Protein AF-A0A965MIR8-F1 (afdb_monomer)

Nearest PDB structures (foldseek):
  7z8e-assembly1_A  TM=8.044E-01  e=3.300E-01  Sinorhizobium meliloti
  1iej-assembly1_A  TM=6.767E-01  e=8.923E-01  Gallus gallus
  1b0a-assembly1_A  TM=5.940E-01  e=1.467E+00  Escherichia coli K-12
  7yhj-assembly1_E  TM=5.307E-01  e=1.949E+00  Escherichia coli
  7yhj-assembly2_D-2  TM=3.802E-01  e=6.522E+00  Escherichia coli

pLDDT: mean 95.67, std 5.04, 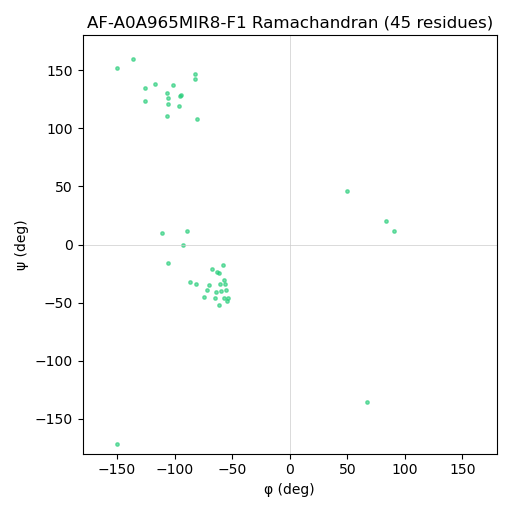range [76.06, 98.62]

Solvent-accessible surface area (backbone atoms only — not comparable to full-atom values): 2773 Å² total; per-residue (Å²): 127,55,77,46,77,47,76,32,41,37,71,76,51,39,69,65,45,51,64,53,50,50,55,40,38,77,72,60,36,48,69,48,77,47,84,38,64,51,26,72,32,69,95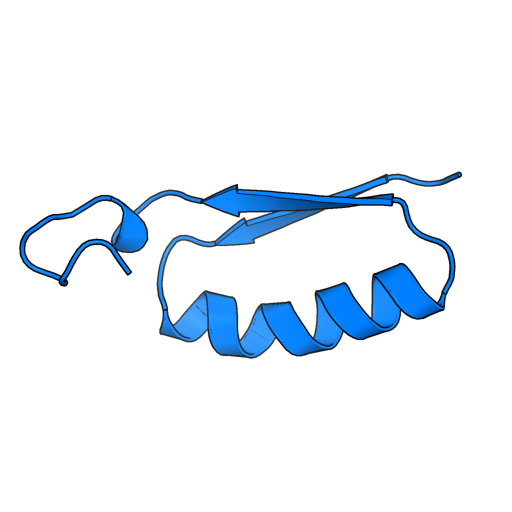,64,68,55,87

Foldseek 3Di:
DAEDEAEDADPVVCVVCVVVQVVCVVVPYHYYYDYHHPCCDVVNPVD

Radius of gyration: 11.83 Å; Cα contacts (8 Å, |Δi|>4): 67; chains: 1; bounding box: 23×15×30 Å

Sequence (47 aa):
MKKLLFVTGTRADFGKLEPLAVAARDHGFDVSFWVTGMHMMERYGLT

Mean predicted aligned error: 2.57 Å

Secondary structure (DSSP, 8-state):
--EEEEEESSHHHHHHHHHHHHHHHHTT-EEEEEE-GGGG-GGGT--

Structure (mmCIF, N/CA/C/O backbone):
data_AF-A0A965MIR8-F1
#
_entry.id   AF-A0A965MIR8-F1
#
loop_
_atom_site.group_PDB
_atom_site.id
_atom_site.type_symbol
_atom_site.label_atom_id
_atom_site.label_alt_id
_atom_site.label_comp_id
_atom_site.label_asym_id
_atom_site.label_entity_id
_atom_site.label_seq_id
_atom_site.pdbx_PDB_ins_code
_atom_site.Cartn_x
_atom_site.Cartn_y
_atom_site.Cartn_z
_atom_site.occupancy
_atom_site.B_iso_or_equiv
_atom_site.auth_seq_id
_atom_site.auth_comp_id
_atom_site.auth_asym_id
_atom_site.auth_atom_id
_atom_site.pdbx_PDB_model_num
ATOM 1 N N . MET A 1 1 ? -14.090 7.213 13.600 1.00 83.06 1 MET A N 1
ATOM 2 C CA . MET A 1 1 ? -13.487 6.175 12.737 1.00 83.06 1 MET A CA 1
ATOM 3 C C . MET A 1 1 ? -12.007 6.496 12.577 1.00 83.06 1 MET A C 1
ATOM 5 O O . MET A 1 1 ? -11.695 7.635 12.246 1.00 83.06 1 MET A O 1
ATOM 9 N N . LYS A 1 2 ? -11.100 5.576 12.932 1.00 96.50 2 LYS A N 1
ATOM 10 C CA . LYS A 1 2 ? -9.647 5.795 12.788 1.00 96.50 2 LYS A CA 1
ATOM 11 C C . LYS A 1 2 ? -9.232 5.486 11.349 1.00 96.50 2 LYS A C 1
ATOM 13 O O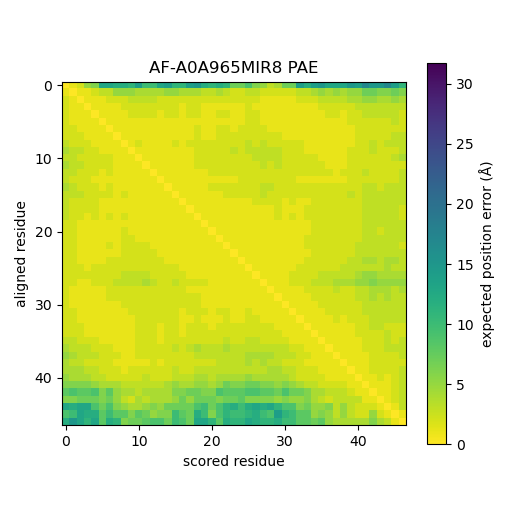 . LYS A 1 2 ? -9.765 4.546 10.768 1.00 96.50 2 LYS A O 1
ATOM 18 N N . LYS A 1 3 ? -8.299 6.266 10.802 1.00 98.31 3 LYS A N 1
ATOM 19 C CA . LYS A 1 3 ? -7.809 6.115 9.426 1.00 98.31 3 LYS A CA 1
ATOM 20 C C . LYS A 1 3 ? -6.463 5.397 9.406 1.00 98.31 3 LYS A C 1
ATOM 22 O O . LYS A 1 3 ? -5.603 5.713 10.226 1.00 98.31 3 LYS A O 1
ATOM 27 N N . LEU A 1 4 ? -6.289 4.466 8.473 1.00 98.38 4 LEU A N 1
ATOM 28 C CA . LEU A 1 4 ? -5.037 3.765 8.199 1.00 98.38 4 LEU A CA 1
ATOM 29 C C . LEU A 1 4 ? -4.683 3.918 6.717 1.00 98.38 4 LEU A C 1
ATOM 31 O O . LEU A 1 4 ? -5.465 3.560 5.837 1.00 98.38 4 LEU A O 1
ATOM 35 N N . LEU A 1 5 ? -3.489 4.450 6.460 1.00 98.31 5 LEU A N 1
ATOM 36 C CA . LEU A 1 5 ? -2.913 4.561 5.124 1.00 98.31 5 LEU A CA 1
ATOM 37 C C . LEU A 1 5 ? -1.808 3.515 4.968 1.00 98.31 5 LEU A C 1
ATOM 39 O O . LEU A 1 5 ? -0.821 3.544 5.703 1.00 98.31 5 LEU A O 1
ATOM 43 N N . PHE A 1 6 ? -1.956 2.630 3.989 1.00 98.44 6 PHE A N 1
ATOM 44 C CA . PHE A 1 6 ? -0.917 1.692 3.578 1.00 98.44 6 PHE A CA 1
ATOM 45 C C . PHE A 1 6 ? -0.144 2.282 2.401 1.00 98.44 6 PHE A C 1
ATOM 47 O O . PHE A 1 6 ? -0.741 2.683 1.407 1.00 98.44 6 PHE A O 1
ATOM 54 N N . VAL A 1 7 ? 1.183 2.328 2.488 1.00 98.19 7 VAL A N 1
ATOM 55 C CA . VAL A 1 7 ? 2.036 2.776 1.379 1.00 98.19 7 VAL A CA 1
ATOM 56 C C . VAL A 1 7 ? 2.702 1.552 0.769 1.00 98.19 7 VAL A C 1
ATOM 58 O O . VAL A 1 7 ? 3.346 0.789 1.486 1.00 98.19 7 VAL A O 1
ATOM 61 N N . THR A 1 8 ? 2.556 1.363 -0.540 1.00 98.31 8 THR A N 1
ATOM 62 C CA . THR A 1 8 ? 3.196 0.258 -1.261 1.00 98.31 8 THR A CA 1
ATOM 63 C C . THR A 1 8 ? 4.006 0.771 -2.441 1.00 98.31 8 THR A C 1
ATOM 65 O O . THR A 1 8 ? 3.558 1.631 -3.201 1.00 98.31 8 THR A O 1
ATOM 68 N N . GLY A 1 9 ? 5.224 0.244 -2.569 1.00 97.56 9 GLY A N 1
ATOM 69 C CA . GLY A 1 9 ? 6.146 0.552 -3.657 1.00 97.56 9 GLY A CA 1
ATOM 70 C C . GLY A 1 9 ? 6.282 -0.570 -4.685 1.00 97.56 9 GLY A C 1
ATOM 71 O O . GLY A 1 9 ? 6.845 -0.347 -5.754 1.00 97.56 9 GLY A O 1
ATOM 72 N N . THR A 1 10 ? 5.844 -1.789 -4.357 1.00 96.25 10 THR A N 1
ATOM 73 C CA . THR A 1 10 ? 6.106 -2.993 -5.152 1.00 96.25 10 THR A CA 1
ATOM 74 C C . THR A 1 10 ? 4.977 -4.015 -5.013 1.00 96.25 10 THR A C 1
ATOM 76 O O . THR A 1 10 ? 4.355 -4.130 -3.957 1.00 96.25 10 THR A O 1
ATOM 79 N N . ARG A 1 11 ? 4.766 -4.854 -6.038 1.00 95.69 11 ARG A N 1
ATOM 80 C CA . ARG A 1 11 ? 3.811 -5.979 -5.967 1.00 95.69 11 ARG A CA 1
ATOM 81 C C . ARG A 1 11 ? 4.101 -6.940 -4.805 1.00 95.69 11 ARG A C 1
ATOM 83 O O . ARG A 1 11 ? 3.174 -7.499 -4.225 1.00 95.69 11 ARG A O 1
ATOM 90 N N . ALA A 1 12 ? 5.377 -7.135 -4.465 1.00 95.88 12 ALA A N 1
ATOM 91 C CA . ALA A 1 12 ? 5.782 -8.015 -3.371 1.00 95.88 12 ALA A CA 1
ATOM 92 C C . ALA A 1 12 ? 5.402 -7.449 -1.994 1.00 95.88 12 ALA A C 1
ATOM 94 O O . ALA A 1 12 ? 5.045 -8.215 -1.098 1.00 95.88 12 ALA A O 1
ATOM 95 N N . ASP A 1 13 ? 5.460 -6.127 -1.829 1.00 96.62 13 ASP A N 1
ATOM 96 C CA . ASP A 1 13 ? 5.012 -5.462 -0.607 1.00 96.62 13 ASP A CA 1
ATOM 97 C C . ASP A 1 13 ? 3.488 -5.441 -0.538 1.00 96.62 13 ASP A C 1
ATOM 99 O O . ASP A 1 13 ? 2.927 -5.835 0.483 1.00 96.62 13 ASP A O 1
ATOM 103 N N . PHE A 1 14 ? 2.811 -5.098 -1.641 1.00 97.38 14 PHE A N 1
ATOM 104 C CA . PHE A 1 14 ? 1.349 -5.120 -1.708 1.00 97.38 14 PHE A CA 1
ATOM 105 C C . PHE A 1 14 ? 0.776 -6.478 -1.283 1.00 97.38 14 PHE A C 1
ATOM 107 O O . PHE A 1 14 ? -0.107 -6.515 -0.433 1.00 97.38 14 PHE A O 1
ATOM 114 N N . GLY A 1 15 ? 1.337 -7.593 -1.767 1.00 97.06 15 GLY A N 1
ATOM 115 C CA . GLY A 1 15 ? 0.868 -8.935 -1.394 1.00 97.06 15 GLY A CA 1
ATOM 116 C C . GLY A 1 15 ? 0.978 -9.261 0.104 1.00 97.06 15 GLY A C 1
ATOM 117 O O . GLY A 1 15 ? 0.229 -10.091 0.608 1.00 97.06 15 GLY A O 1
ATOM 118 N N . LYS A 1 16 ? 1.882 -8.601 0.841 1.00 96.94 16 LYS A N 1
ATOM 119 C CA . LYS A 1 16 ? 1.996 -8.737 2.306 1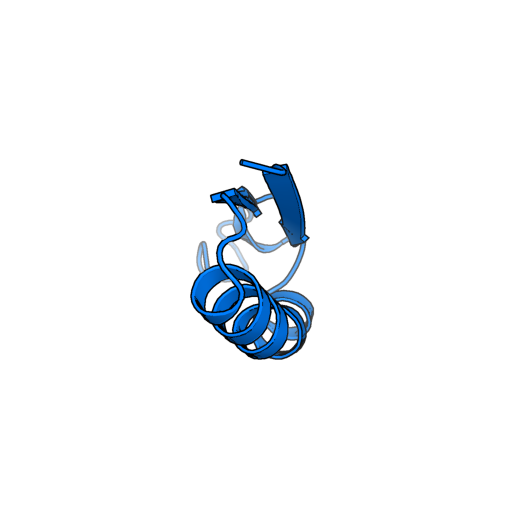.00 96.94 16 LYS A CA 1
ATOM 120 C C . LYS A 1 16 ? 1.069 -7.773 3.047 1.00 96.94 16 LYS A C 1
ATOM 122 O O . LYS A 1 16 ? 0.608 -8.088 4.141 1.00 96.94 16 LYS A O 1
ATOM 127 N N . LEU A 1 17 ? 0.831 -6.592 2.475 1.00 98.19 17 LEU A N 1
ATOM 128 C CA . LEU A 1 17 ? 0.016 -5.536 3.075 1.00 98.19 17 LEU A CA 1
ATOM 129 C C . LEU A 1 17 ? -1.485 -5.760 2.868 1.00 98.19 17 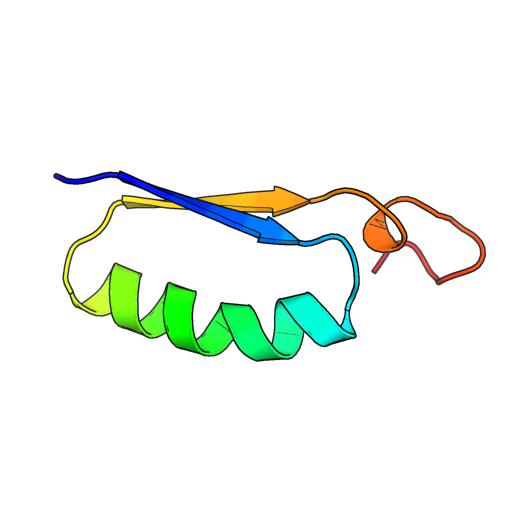LEU A C 1
ATOM 131 O O . LEU A 1 17 ? -2.263 -5.421 3.755 1.00 98.19 17 LEU A O 1
ATOM 135 N N . GLU A 1 18 ? -1.899 -6.341 1.742 1.00 98.19 18 GLU A N 1
ATOM 136 C CA . GLU A 1 18 ? -3.309 -6.578 1.416 1.00 98.19 18 GLU A CA 1
ATOM 137 C C . GLU A 1 18 ? -4.045 -7.373 2.516 1.00 98.19 18 GLU A C 1
ATOM 139 O O . GLU A 1 18 ? -5.078 -6.885 2.983 1.00 98.19 18 GLU A O 1
ATOM 144 N N . PRO A 1 19 ? -3.525 -8.503 3.044 1.00 98.50 19 PRO A N 1
ATOM 145 C CA . PRO A 1 19 ? -4.191 -9.210 4.141 1.00 98.50 19 PRO A CA 1
ATOM 146 C C . PRO A 1 19 ? -4.342 -8.366 5.417 1.00 98.50 19 PRO A C 1
ATOM 148 O O . PRO A 1 19 ? -5.348 -8.476 6.119 1.00 98.50 19 PRO A O 1
ATOM 151 N N . LEU A 1 20 ? -3.372 -7.491 5.716 1.00 98.44 20 LEU A N 1
ATOM 152 C CA . LEU A 1 20 ? -3.429 -6.590 6.874 1.00 98.44 20 LEU A CA 1
ATOM 153 C C . LEU A 1 20 ? -4.453 -5.470 6.671 1.00 98.44 20 LEU A C 1
ATOM 155 O O . LEU A 1 20 ? -5.174 -5.119 7.603 1.00 98.44 20 LEU A O 1
ATOM 159 N N . ALA A 1 21 ? -4.538 -4.926 5.458 1.00 98.38 21 ALA A N 1
ATOM 160 C CA . ALA A 1 21 ? -5.525 -3.923 5.084 1.00 98.38 21 ALA A CA 1
ATOM 161 C C . ALA A 1 21 ? -6.954 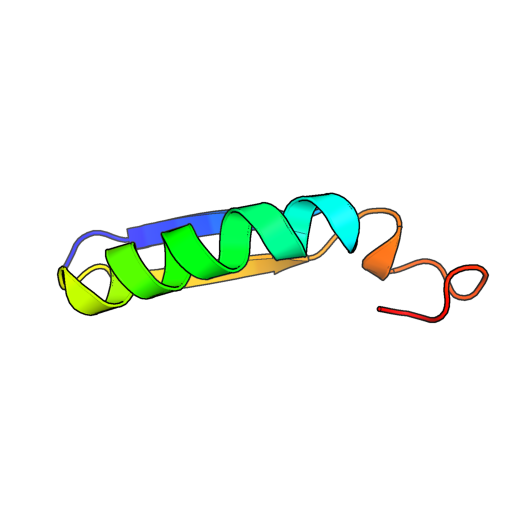-4.481 5.164 1.00 98.38 21 ALA A C 1
ATOM 163 O O . ALA A 1 21 ? -7.845 -3.809 5.685 1.00 98.38 21 ALA A O 1
ATOM 164 N N . VAL A 1 22 ? -7.158 -5.730 4.724 1.00 98.56 22 VAL A N 1
ATOM 165 C CA . VAL A 1 22 ? -8.431 -6.454 4.874 1.00 98.56 22 VAL A CA 1
ATOM 166 C C . VAL A 1 22 ? -8.782 -6.625 6.350 1.00 98.56 22 VAL A C 1
ATOM 168 O O . VAL A 1 22 ? -9.856 -6.200 6.770 1.00 98.56 22 VAL A O 1
ATOM 171 N N . ALA A 1 23 ? -7.857 -7.147 7.160 1.00 98.62 23 ALA A N 1
ATOM 172 C CA . ALA A 1 23 ? -8.089 -7.322 8.592 1.00 98.62 23 ALA A CA 1
ATOM 173 C C . ALA A 1 23 ? -8.396 -5.989 9.299 1.00 98.62 23 ALA A C 1
ATOM 175 O O . ALA A 1 23 ? -9.285 -5.930 10.147 1.00 98.62 23 ALA A O 1
ATOM 176 N N . ALA A 1 24 ? -7.703 -4.907 8.936 1.00 98.38 24 ALA A N 1
ATOM 177 C CA . ALA A 1 24 ? -7.948 -3.575 9.477 1.00 98.38 24 ALA A CA 1
ATOM 178 C C . ALA A 1 24 ? -9.337 -3.041 9.097 1.00 98.38 24 ALA A C 1
ATOM 180 O O . ALA A 1 24 ? -10.066 -2.551 9.959 1.00 98.38 24 ALA A O 1
ATOM 181 N N . ARG A 1 25 ? -9.745 -3.172 7.832 1.00 98.25 25 ARG A N 1
ATOM 182 C CA . ARG A 1 25 ? -11.096 -2.796 7.395 1.00 98.25 25 ARG A CA 1
ATOM 183 C C . ARG A 1 25 ? -12.155 -3.546 8.203 1.00 98.25 25 ARG A C 1
ATOM 185 O O . ARG A 1 25 ? -13.092 -2.926 8.700 1.00 98.25 25 ARG A O 1
ATOM 192 N N . ASP A 1 26 ? -11.973 -4.851 8.386 1.00 98.50 26 ASP A N 1
ATOM 193 C CA . ASP A 1 26 ? -12.921 -5.705 9.110 1.00 98.50 26 ASP A CA 1
ATOM 194 C C . ASP A 1 26 ? -12.990 -5.360 10.614 1.00 98.50 26 ASP A C 1
ATOM 196 O O . ASP A 1 26 ? -14.007 -5.596 11.261 1.00 98.50 26 ASP A O 1
ATOM 200 N N . HIS A 1 27 ? -11.957 -4.705 11.158 1.00 98.12 27 HIS A N 1
ATOM 201 C CA . HIS A 1 27 ? -11.942 -4.125 12.510 1.00 98.12 27 HIS A CA 1
ATOM 202 C C . HIS A 1 27 ? -12.447 -2.667 12.573 1.00 98.12 27 HIS A C 1
ATOM 204 O O . HIS A 1 27 ? -12.292 -1.997 13.597 1.00 98.12 27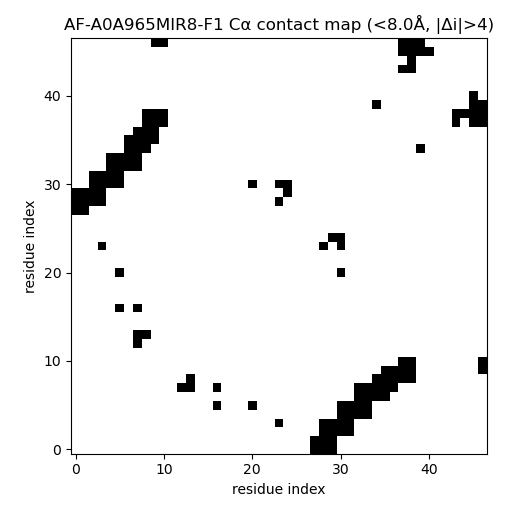 HIS A O 1
ATOM 210 N N . GLY A 1 28 ? -13.058 -2.150 11.502 1.00 98.06 28 GLY A N 1
ATOM 211 C CA . GLY A 1 28 ? -13.718 -0.840 11.489 1.00 98.06 28 GLY A CA 1
ATOM 212 C C . GLY A 1 28 ? -12.791 0.356 11.251 1.00 98.06 28 GLY A C 1
ATOM 213 O O . GLY A 1 28 ? -13.144 1.491 11.596 1.00 98.06 28 GLY A O 1
ATOM 214 N N . PHE A 1 29 ? -11.606 0.131 10.682 1.00 98.62 29 PHE A N 1
ATOM 215 C CA . PHE A 1 29 ? -10.735 1.214 10.227 1.00 98.62 29 PHE A CA 1
ATOM 216 C C . PHE A 1 29 ? -11.145 1.721 8.835 1.00 98.62 29 PHE A C 1
ATOM 218 O O . PHE A 1 29 ? -11.593 0.958 7.983 1.00 98.62 29 PHE A O 1
ATOM 225 N N . ASP A 1 30 ? -10.949 3.019 8.600 1.00 98.50 30 ASP A N 1
ATOM 226 C CA . ASP A 1 30 ? -10.997 3.629 7.266 1.00 98.50 30 ASP A CA 1
ATOM 227 C C . ASP A 1 30 ? -9.653 3.380 6.572 1.00 98.50 30 ASP A C 1
ATOM 229 O O . ASP A 1 30 ? -8.631 3.931 6.993 1.00 98.50 30 ASP A O 1
ATOM 233 N N . VAL A 1 31 ? -9.634 2.495 5.576 1.00 98.50 31 VAL A N 1
ATOM 234 C CA . VAL A 1 31 ? -8.403 1.994 4.952 1.00 98.50 31 VAL A CA 1
ATOM 235 C C . VAL A 1 31 ? -8.223 2.597 3.564 1.00 98.50 31 VAL A C 1
ATOM 237 O O . VAL A 1 31 ? -9.122 2.544 2.729 1.00 98.50 31 VAL A O 1
ATOM 240 N N . SER A 1 32 ? -7.029 3.121 3.294 1.00 98.31 32 SER A N 1
ATOM 241 C CA . SER A 1 32 ? -6.629 3.624 1.975 1.00 98.31 32 SER A CA 1
ATOM 242 C C . SER A 1 32 ? -5.214 3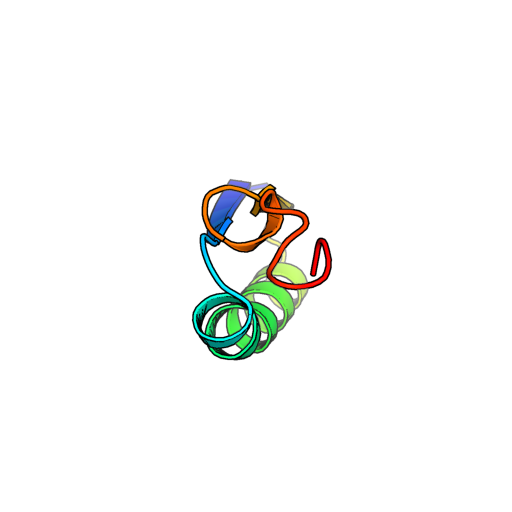.176 1.613 1.00 98.31 32 SER A C 1
ATOM 244 O O . SER A 1 32 ? -4.421 2.821 2.489 1.00 98.31 32 SER A O 1
ATOM 246 N N . PHE A 1 33 ? -4.901 3.201 0.317 1.00 98.12 33 PHE A N 1
ATOM 247 C CA . PHE A 1 33 ? -3.578 2.884 -0.213 1.00 98.12 33 PHE A CA 1
ATOM 248 C C . PHE A 1 33 ? -2.958 4.095 -0.910 1.00 98.12 33 PHE A C 1
ATOM 250 O O . PHE A 1 33 ? -3.618 4.777 -1.691 1.00 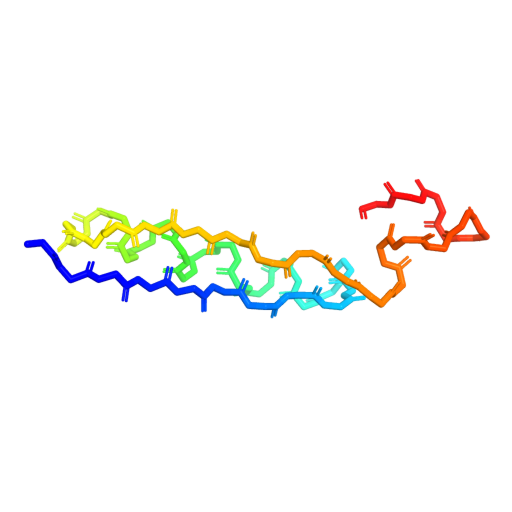98.12 33 PHE A O 1
ATOM 257 N N . TRP A 1 34 ? -1.667 4.311 -0.671 1.00 98.19 34 TRP A N 1
ATOM 258 C CA . TRP A 1 34 ? -0.813 5.163 -1.486 1.00 98.19 34 TRP A CA 1
ATOM 259 C C . TRP A 1 34 ? 0.119 4.282 -2.312 1.00 98.19 34 TRP A C 1
ATOM 261 O O . TRP A 1 34 ? 1.019 3.628 -1.777 1.00 98.19 34 TRP A O 1
ATOM 271 N N . VAL A 1 35 ? -0.106 4.268 -3.622 1.00 97.06 35 VAL A N 1
ATOM 272 C CA . VAL A 1 35 ? 0.667 3.466 -4.571 1.00 97.06 35 VAL A CA 1
ATOM 273 C C . VAL A 1 35 ? 1.786 4.325 -5.154 1.00 97.06 35 VAL A C 1
ATOM 275 O O . VAL A 1 35 ? 1.558 5.449 -5.598 1.00 97.06 35 VAL A O 1
ATOM 278 N N . THR A 1 36 ? 3.016 3.820 -5.105 1.00 96.56 36 THR A N 1
ATOM 279 C CA . THR A 1 36 ? 4.211 4.515 -5.602 1.00 96.56 36 THR A CA 1
ATOM 280 C C . THR A 1 36 ? 5.267 3.511 -6.085 1.00 96.56 36 THR A C 1
ATOM 282 O O . THR A 1 36 ? 5.011 2.312 -6.169 1.00 96.56 36 THR A O 1
ATOM 285 N N . GLY A 1 37 ? 6.472 3.979 -6.408 1.00 95.81 37 GLY A N 1
ATOM 286 C CA . GLY A 1 37 ? 7.624 3.129 -6.703 1.00 95.81 37 GLY A CA 1
ATOM 287 C C . GLY A 1 37 ? 7.470 2.313 -7.988 1.00 95.81 37 GLY A C 1
ATOM 288 O O . GLY A 1 37 ? 7.053 2.833 -9.022 1.00 95.81 37 GLY A O 1
ATOM 289 N N . MET A 1 38 ? 7.828 1.028 -7.923 1.00 96.56 38 MET A N 1
ATOM 290 C CA . MET A 1 38 ? 7.833 0.111 -9.067 1.00 96.56 38 MET A CA 1
ATOM 291 C C . MET A 1 38 ? 6.443 -0.112 -9.671 1.00 96.56 38 MET A C 1
ATOM 293 O O . MET A 1 38 ? 6.366 -0.399 -10.862 1.00 96.56 38 MET A O 1
ATOM 297 N N . HIS A 1 39 ? 5.369 0.091 -8.899 1.00 95.62 39 HIS A N 1
ATOM 298 C CA . HIS A 1 39 ? 3.992 0.081 -9.405 1.00 95.62 39 HIS A CA 1
ATOM 299 C C . HIS A 1 39 ? 3.760 1.108 -10.525 1.00 95.62 39 HIS A C 1
ATOM 301 O O . HIS A 1 39 ? 2.974 0.883 -11.433 1.00 95.62 39 HIS A O 1
ATOM 307 N N . MET A 1 40 ? 4.485 2.230 -10.506 1.00 95.06 40 MET A N 1
ATOM 308 C CA . MET A 1 40 ? 4.318 3.314 -11.483 1.00 95.06 40 MET A CA 1
ATOM 309 C C . MET A 1 40 ? 5.253 3.180 -12.694 1.00 95.06 40 MET A C 1
ATOM 311 O O . MET A 1 40 ? 5.252 4.034 -13.578 1.00 95.06 40 MET A O 1
ATOM 315 N N . MET A 1 41 ? 6.097 2.144 -12.730 1.00 95.12 41 MET A N 1
ATOM 316 C CA . MET A 1 41 ? 7.101 1.965 -13.776 1.00 95.12 41 MET A CA 1
ATOM 317 C C . MET A 1 41 ? 6.583 1.028 -14.868 1.00 95.12 41 MET A C 1
ATOM 319 O O . MET A 1 41 ? 6.365 -0.160 -14.632 1.00 95.12 41 MET A O 1
ATOM 323 N N . GLU A 1 42 ? 6.482 1.535 -16.097 1.00 92.19 42 GLU A N 1
ATOM 324 C CA . GLU A 1 42 ? 5.987 0.773 -17.255 1.00 92.19 42 GLU A CA 1
ATOM 325 C C . GLU A 1 42 ? 6.759 -0.534 -17.484 1.00 92.19 42 GLU A C 1
ATOM 327 O O . GLU A 1 42 ? 6.163 -1.581 -17.726 1.00 92.19 42 GLU A O 1
ATOM 332 N N . ARG A 1 43 ? 8.085 -0.513 -17.288 1.00 91.88 43 ARG A N 1
ATOM 333 C CA . ARG A 1 43 ? 8.955 -1.696 -17.431 1.00 91.88 43 ARG A CA 1
ATOM 334 C C . ARG A 1 43 ? 8.588 -2.878 -16.524 1.00 91.88 43 ARG A C 1
ATOM 336 O O . ARG A 1 43 ? 9.089 -3.976 -16.749 1.00 91.88 43 ARG A O 1
ATOM 343 N N . TYR A 1 44 ? 7.799 -2.643 -15.477 1.00 85.81 44 TYR A N 1
ATOM 344 C CA . TYR A 1 44 ? 7.339 -3.665 -14.536 1.00 85.81 44 TYR A CA 1
ATOM 345 C C . TYR A 1 44 ? 5.834 -3.944 -14.660 1.00 85.81 44 TYR A C 1
ATOM 347 O O . TYR A 1 44 ? 5.293 -4.685 -13.846 1.00 85.81 44 TYR A O 1
ATOM 355 N N . GLY A 1 45 ? 5.174 -3.413 -15.696 1.00 84.31 45 GLY A N 1
ATOM 356 C CA . GLY A 1 45 ? 3.792 -3.739 -16.051 1.00 84.31 45 GLY A CA 1
ATOM 357 C C . GLY A 1 45 ? 2.717 -2.865 -15.406 1.00 84.31 45 GLY A C 1
ATOM 358 O O . GLY A 1 45 ? 1.553 -3.236 -15.495 1.00 84.31 45 GLY A O 1
ATOM 359 N N . LEU A 1 46 ? 3.085 -1.739 -14.774 1.00 81.31 46 LEU A N 1
ATOM 360 C CA . LEU A 1 46 ? 2.151 -0.836 -14.073 1.00 81.31 46 LEU A CA 1
ATOM 361 C C . LEU A 1 46 ? 1.218 -1.576 -13.096 1.00 81.31 46 LEU A C 1
ATOM 363 O O . LEU A 1 46 ? -0.001 -1.416 -13.117 1.00 81.31 46 LEU A O 1
ATOM 367 N N . THR A 1 47 ? 1.819 -2.471 -12.314 1.00 76.06 47 THR A N 1
ATOM 368 C CA . THR A 1 47 ? 1.139 -3.374 -11.371 1.00 76.06 47 THR A CA 1
ATOM 369 C C . THR A 1 47 ? 0.669 -2.676 -10.118 1.00 76.06 47 THR A C 1
ATOM 371 O O . THR A 1 47 ? 1.313 -1.664 -9.786 1.00 76.06 47 THR A O 1
#